Protein AF-A0A497BBK9-F1 (afdb_monomer_lite)

Foldseek 3Di:
DDPPPPPPVPDDPVPPCCVVCVVPDPCPCVVVVVVPDPDDDDDPVVPVVDPDPVRVVVVVVVVVVVVPPPPPPPDD

Sequence (76 aa):
MKREVENKDELGPEYDLTQLLKEGIQGKYAQRYEESTNLVLLAPDVASAFPNEEAVNEALRTVIRLASIPTIRAQT

Structure (mmCIF, N/CA/C/O backbone):
data_AF-A0A497BBK9-F1
#
_entry.id   AF-A0A497BBK9-F1
#
loop_
_atom_site.group_PDB
_atom_site.id
_atom_site.type_symbol
_atom_site.label_atom_id
_atom_site.label_alt_id
_atom_site.label_comp_id
_atom_site.label_asym_id
_atom_site.label_entity_id
_atom_site.label_seq_id
_atom_site.pdbx_PDB_ins_code
_atom_site.Cartn_x
_atom_site.Cartn_y
_atom_site.Cartn_z
_atom_site.occupancy
_atom_site.B_iso_or_equiv
_atom_site.auth_seq_id
_atom_site.auth_comp_id
_atom_site.auth_asym_id
_atom_site.auth_atom_id
_atom_site.pdbx_PDB_model_num
ATOM 1 N N . MET A 1 1 ? -45.547 -6.973 12.138 1.00 39.31 1 MET A N 1
ATOM 2 C CA . MET A 1 1 ? -45.208 -6.632 13.537 1.00 39.31 1 MET A CA 1
ATOM 3 C C . MET A 1 1 ? -44.140 -5.555 13.525 1.00 39.31 1 MET A C 1
ATOM 5 O O . MET A 1 1 ? -43.025 -5.832 13.101 1.00 39.31 1 MET A O 1
ATOM 9 N N . LYS A 1 2 ? -44.493 -4.321 13.900 1.00 48.16 2 LYS A N 1
ATOM 10 C CA . LYS A 1 2 ? -43.502 -3.274 14.164 1.00 48.16 2 LYS A CA 1
ATOM 11 C C . LYS A 1 2 ? -42.862 -3.616 15.511 1.00 48.16 2 LYS A C 1
ATOM 13 O O . LYS A 1 2 ? -43.589 -3.796 16.479 1.00 48.16 2 LYS A O 1
ATOM 18 N N . ARG A 1 3 ? -41.542 -3.807 15.549 1.00 57.44 3 ARG A N 1
ATOM 19 C CA . ARG A 1 3 ? -40.815 -3.934 16.815 1.00 57.44 3 ARG A CA 1
ATOM 20 C C . ARG A 1 3 ? -40.673 -2.525 17.372 1.00 57.44 3 ARG A C 1
ATOM 22 O O . ARG A 1 3 ? -39.888 -1.743 16.847 1.00 57.44 3 ARG A O 1
ATOM 29 N N . GLU A 1 4 ? -41.490 -2.194 18.361 1.00 58.50 4 GLU A N 1
ATOM 30 C CA . GLU A 1 4 ? -41.242 -1.035 19.209 1.00 58.50 4 GLU A CA 1
ATOM 31 C C . GLU A 1 4 ? -39.994 -1.361 20.027 1.00 58.50 4 GLU A C 1
ATOM 33 O O . GLU A 1 4 ? -40.015 -2.226 20.900 1.00 58.50 4 GLU A O 1
ATOM 38 N N . VAL A 1 5 ? -38.866 -0.755 19.657 1.00 60.31 5 VAL A N 1
ATOM 39 C CA . VAL A 1 5 ? -37.661 -0.782 20.483 1.00 60.31 5 VAL A CA 1
ATOM 40 C C . VAL A 1 5 ? -37.938 0.193 21.618 1.00 60.31 5 VAL A C 1
ATOM 42 O O . VAL A 1 5 ? -37.776 1.40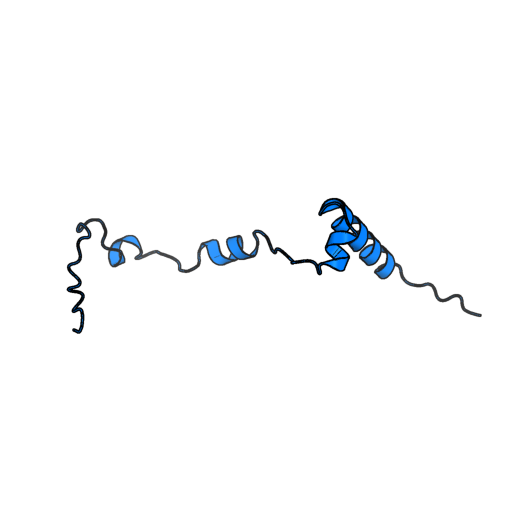4 21.461 1.00 60.31 5 VAL A O 1
ATOM 45 N N . GLU A 1 6 ? -38.462 -0.326 22.725 1.00 57.34 6 GLU A N 1
ATOM 46 C CA . GLU A 1 6 ? -38.527 0.405 23.984 1.00 57.34 6 GLU A CA 1
ATOM 47 C C . GLU A 1 6 ? -37.073 0.746 24.352 1.00 57.34 6 GLU A C 1
ATOM 49 O O . GLU A 1 6 ? -36.314 -0.126 24.767 1.00 57.34 6 GLU A O 1
ATOM 54 N N . ASN A 1 7 ? -36.646 1.989 24.099 1.00 59.66 7 ASN A N 1
ATOM 55 C CA . ASN A 1 7 ? -35.338 2.498 24.515 1.00 59.66 7 ASN A CA 1
ATOM 56 C C . ASN A 1 7 ? -35.366 2.667 26.039 1.00 59.66 7 ASN A C 1
ATOM 58 O O . ASN A 1 7 ? -35.474 3.780 26.549 1.00 59.66 7 ASN A O 1
ATOM 62 N N . LYS A 1 8 ? -35.352 1.558 26.778 1.00 59.62 8 LYS A N 1
ATOM 63 C CA . LYS A 1 8 ? -34.956 1.592 28.179 1.00 59.62 8 LYS A CA 1
ATOM 64 C C . LYS A 1 8 ? -33.458 1.819 28.178 1.00 59.62 8 LYS A C 1
ATOM 66 O O . LYS A 1 8 ? -32.702 0.990 27.686 1.00 59.62 8 LYS A O 1
ATOM 71 N N . ASP A 1 9 ? -33.068 2.995 28.640 1.00 66.94 9 ASP A N 1
ATOM 72 C CA . ASP A 1 9 ? -31.677 3.329 28.877 1.00 66.94 9 ASP A CA 1
ATOM 73 C C . ASP A 1 9 ? -31.174 2.426 30.012 1.00 66.94 9 ASP A C 1
ATOM 75 O O . ASP A 1 9 ? -31.426 2.671 31.189 1.00 66.94 9 ASP A O 1
ATOM 79 N N . GLU A 1 10 ? -30.599 1.283 29.638 1.00 78.38 10 GLU A N 1
ATOM 80 C CA . GLU A 1 10 ? -30.027 0.298 30.564 1.00 78.38 10 GLU A CA 1
ATOM 81 C C . GLU A 1 10 ? -28.662 0.754 31.106 1.00 78.38 10 GLU A C 1
ATOM 83 O O . GLU A 1 10 ? -28.065 0.066 31.937 1.00 78.38 10 GLU A O 1
ATOM 88 N N . LEU A 1 11 ? -28.147 1.899 30.639 1.00 79.25 11 LEU A N 1
ATOM 89 C CA . LEU A 1 11 ? -26.906 2.475 31.133 1.00 79.25 11 LEU A CA 1
ATOM 90 C C . LEU A 1 11 ? -27.099 2.991 32.562 1.00 79.25 11 LEU A C 1
ATOM 92 O O . LEU A 1 11 ? -28.087 3.645 32.898 1.00 79.25 11 LEU A O 1
ATOM 96 N N . GLY A 1 12 ? -26.117 2.699 33.413 1.00 82.31 12 GLY A N 1
ATOM 97 C CA . GLY A 1 12 ? -26.042 3.298 34.740 1.00 82.31 12 GLY A CA 1
ATOM 98 C C . GLY A 1 12 ? -25.917 4.826 34.645 1.00 82.31 12 GLY A C 1
ATOM 99 O O . GLY A 1 12 ? -25.356 5.335 33.670 1.00 82.31 12 GLY A O 1
ATOM 100 N N . PRO A 1 13 ? -26.406 5.578 35.646 1.00 81.25 13 PRO A N 1
ATOM 101 C CA . PRO A 1 13 ? -26.352 7.043 35.655 1.00 81.25 13 PRO A CA 1
ATOM 102 C C . PRO A 1 13 ? -24.925 7.608 35.539 1.00 81.25 13 PRO A C 1
ATOM 104 O O . PRO A 1 13 ? -24.739 8.743 35.109 1.00 81.25 13 PRO A O 1
ATOM 107 N N . GLU A 1 14 ? -23.908 6.824 35.895 1.00 81.88 14 GLU A N 1
ATOM 108 C CA . GLU A 1 14 ? -22.492 7.149 35.725 1.00 81.88 14 GLU A CA 1
ATOM 109 C C . GLU A 1 14 ? -22.019 7.187 34.258 1.00 81.88 14 GLU A C 1
ATOM 111 O O . GLU A 1 14 ? -20.961 7.749 33.976 1.00 81.88 14 GLU A O 1
ATOM 116 N N . TYR A 1 15 ? -22.796 6.631 33.323 1.00 80.88 15 TYR A N 1
ATOM 117 C CA . TYR A 1 15 ? -22.490 6.574 31.890 1.00 80.88 15 TYR A CA 1
ATOM 118 C C . TYR A 1 15 ? -23.287 7.584 31.052 1.00 80.88 15 TYR A C 1
ATOM 120 O O . TYR A 1 15 ? -23.477 7.383 29.852 1.00 80.88 15 TYR A O 1
ATOM 128 N N . ASP A 1 16 ? -23.718 8.701 31.647 1.00 85.56 16 ASP A N 1
ATOM 129 C CA . ASP A 1 16 ? -24.337 9.798 30.902 1.00 85.56 16 ASP A CA 1
ATOM 130 C C . ASP A 1 16 ? -23.328 10.431 29.926 1.00 85.56 16 ASP A C 1
ATOM 132 O O . ASP A 1 16 ? -22.490 11.266 30.284 1.00 85.56 16 ASP A O 1
ATOM 136 N N . LEU A 1 17 ? -23.426 10.043 28.652 1.00 81.94 17 LEU A N 1
ATOM 137 C CA . LEU A 1 17 ? -22.546 10.511 27.584 1.00 81.94 17 LEU A CA 1
ATOM 138 C C . LEU A 1 17 ? -22.600 12.031 27.393 1.00 81.94 17 LEU A C 1
ATOM 140 O O . LEU A 1 17 ? -21.609 12.614 26.954 1.00 81.94 17 LEU A O 1
ATOM 144 N N . THR A 1 18 ? -23.710 12.691 27.744 1.00 83.00 18 THR A N 1
ATOM 145 C CA . THR A 1 18 ? -23.811 14.156 27.652 1.00 83.00 18 THR A CA 1
ATOM 146 C C . THR A 1 18 ? -22.923 14.851 28.683 1.00 83.00 18 THR A C 1
ATOM 148 O O . THR A 1 18 ? -22.372 15.919 28.406 1.00 83.00 18 THR A O 1
ATOM 151 N N . GLN A 1 19 ? -22.721 14.222 29.844 1.00 84.69 19 GLN A N 1
ATOM 152 C CA . GLN A 1 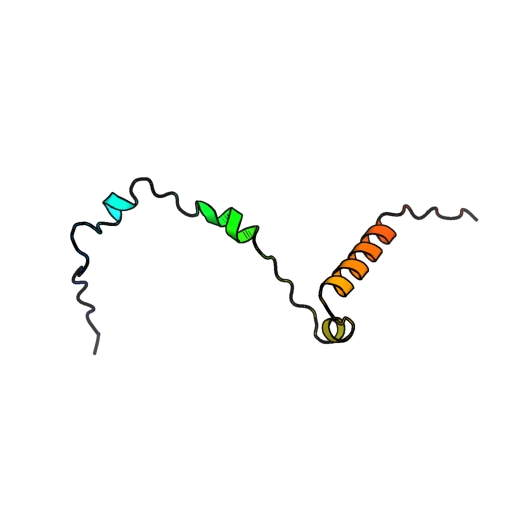19 ? -21.798 14.690 30.874 1.00 84.69 19 GLN A CA 1
ATOM 153 C C . GLN A 1 19 ? -20.361 14.266 30.570 1.00 84.69 19 GLN A C 1
ATOM 155 O O . GLN A 1 19 ? -19.453 15.095 30.625 1.00 84.69 19 GLN A O 1
ATOM 160 N N . LEU A 1 20 ? -20.154 12.998 30.202 1.00 85.00 20 LEU A N 1
ATOM 161 C CA . LEU A 1 20 ? -18.822 12.432 29.974 1.00 85.00 20 LEU A CA 1
ATOM 162 C C . LEU A 1 20 ? -18.115 13.023 28.749 1.00 85.00 20 LEU A C 1
ATOM 164 O O . LEU A 1 20 ? -16.893 13.164 28.749 1.00 85.00 20 LEU A O 1
ATOM 168 N N . LEU A 1 21 ? -18.863 13.384 27.703 1.00 85.12 21 LEU A N 1
ATOM 169 C CA . LEU A 1 21 ? -18.321 13.925 26.453 1.00 85.12 21 LEU A CA 1
ATOM 170 C C . LEU A 1 21 ? -18.538 15.435 26.314 1.00 85.12 21 LEU A C 1
ATOM 172 O O . LEU A 1 21 ? -18.405 15.968 25.215 1.00 85.12 21 LEU A O 1
ATOM 176 N N . LYS A 1 22 ? -18.822 16.148 27.411 1.00 86.38 22 LYS A N 1
ATOM 177 C CA . LYS A 1 22 ? -19.037 17.605 27.400 1.00 86.38 22 LYS A CA 1
ATOM 178 C C . LYS A 1 22 ? -17.850 18.389 26.819 1.00 86.38 22 LYS A C 1
ATOM 180 O O . LYS A 1 22 ? -18.046 19.413 26.173 1.00 86.38 22 LYS A O 1
ATOM 185 N N . GLU A 1 23 ? -16.633 17.888 27.021 1.00 86.56 23 GLU A N 1
ATOM 186 C CA . GLU A 1 23 ? -15.384 18.412 26.437 1.00 86.56 23 GLU A CA 1
ATOM 187 C C . GLU A 1 23 ? -14.850 17.524 25.295 1.00 86.56 23 GLU A C 1
ATOM 189 O O . GLU A 1 23 ? -13.709 17.655 24.846 1.00 86.56 23 GLU A O 1
ATOM 194 N N . GLY A 1 24 ? -15.663 16.574 24.832 1.00 83.56 24 GLY A N 1
ATOM 195 C CA . GLY A 1 24 ? -15.318 15.659 23.759 1.00 83.56 24 GLY A CA 1
ATOM 196 C C . GLY A 1 24 ? -15.137 16.409 22.443 1.00 83.56 24 GLY A C 1
ATOM 197 O O . GLY A 1 24 ? -16.042 17.085 21.963 1.00 83.56 24 GLY A O 1
ATOM 198 N N . ILE A 1 25 ? -13.965 16.262 21.828 1.00 87.31 25 ILE A N 1
ATOM 199 C CA . ILE A 1 25 ? -13.685 16.811 20.499 1.00 87.31 25 ILE A CA 1
ATOM 200 C C . ILE A 1 25 ? -13.948 15.713 19.469 1.00 87.31 25 ILE A C 1
ATOM 202 O O . ILE A 1 25 ? -13.264 14.682 19.460 1.00 87.31 25 ILE A O 1
ATOM 206 N N . GLN A 1 26 ? -14.922 15.933 18.586 1.00 85.81 26 GLN A N 1
ATOM 207 C CA . GLN A 1 26 ? -15.189 15.021 17.478 1.00 85.81 26 GLN A CA 1
ATOM 208 C C . GLN A 1 26 ? -13.963 14.946 16.560 1.00 85.81 26 GLN A C 1
ATOM 210 O O . GLN A 1 26 ? -13.388 15.964 16.184 1.00 85.81 26 GLN A O 1
ATOM 215 N N . GLY A 1 27 ? -13.539 13.730 16.215 1.00 86.56 27 GLY A N 1
ATOM 216 C CA . GLY A 1 27 ? -12.407 13.534 15.309 1.00 86.56 27 GLY A CA 1
ATOM 217 C C . GLY A 1 27 ? -11.036 13.895 15.896 1.00 86.56 27 GLY A C 1
ATOM 218 O O . GLY A 1 27 ? -10.094 14.054 15.128 1.00 86.56 27 GLY A O 1
ATOM 219 N N . LYS A 1 28 ? -10.879 13.960 17.230 1.00 89.06 28 LYS A N 1
ATOM 220 C CA . LYS A 1 28 ? -9.603 14.270 17.922 1.00 89.06 28 LYS A CA 1
ATOM 221 C C . LYS A 1 28 ? -8.374 13.515 17.382 1.00 89.06 28 LYS A C 1
ATOM 223 O O . LYS A 1 28 ? -7.261 14.030 17.451 1.00 89.06 28 LYS A O 1
ATOM 228 N N . TYR A 1 29 ? -8.573 12.306 16.855 1.00 87.19 29 TYR A N 1
ATOM 229 C CA . TYR A 1 29 ? -7.524 11.467 16.265 1.00 87.19 29 TYR A CA 1
ATOM 230 C C . TYR A 1 29 ? -7.796 11.069 14.808 1.00 87.19 29 TYR A C 1
ATOM 232 O O . TYR A 1 29 ? -7.059 10.251 14.271 1.00 87.19 29 TYR A O 1
ATOM 240 N N . ALA A 1 30 ? -8.823 11.637 14.164 1.00 84.81 30 ALA A N 1
ATOM 241 C CA . ALA A 1 30 ? -9.196 11.284 12.793 1.00 84.81 30 ALA A CA 1
ATOM 242 C C . ALA A 1 30 ? -8.038 11.539 11.817 1.00 84.81 30 ALA A C 1
ATOM 244 O O . ALA A 1 30 ? -7.663 10.650 11.066 1.00 84.81 30 ALA A O 1
ATOM 245 N N . GLN A 1 31 ? -7.378 12.694 11.934 1.00 80.62 31 GLN A N 1
ATOM 246 C CA . GLN A 1 31 ? -6.221 13.031 11.104 1.00 80.62 31 GLN A CA 1
ATOM 247 C C . GLN A 1 31 ? -5.047 12.050 11.289 1.00 80.62 31 GLN A C 1
ATOM 249 O O . GLN A 1 31 ? -4.448 11.609 10.318 1.00 80.62 31 GLN A O 1
ATOM 254 N N . ARG A 1 32 ? -4.754 11.632 12.530 1.00 81.25 32 ARG A N 1
ATOM 255 C CA . ARG A 1 32 ? -3.693 10.639 12.803 1.00 81.25 32 ARG A CA 1
ATOM 256 C C . ARG A 1 32 ? -4.029 9.261 12.238 1.00 81.25 32 ARG A C 1
ATOM 258 O O . ARG A 1 32 ? -3.131 8.497 11.909 1.00 81.25 32 ARG A O 1
ATOM 265 N N . TYR A 1 33 ? -5.317 8.937 12.178 1.00 73.69 33 TYR A N 1
ATOM 266 C CA . TYR A 1 33 ? -5.798 7.698 11.587 1.00 73.69 33 TYR A CA 1
ATOM 267 C C . TYR A 1 33 ? -5.674 7.725 10.058 1.00 73.69 33 TYR A C 1
ATOM 269 O O . TYR A 1 33 ? -5.250 6.736 9.472 1.00 73.69 33 TYR A O 1
ATOM 277 N N . GLU A 1 34 ? -5.955 8.864 9.419 1.00 73.75 34 GLU A N 1
ATOM 278 C CA . GLU A 1 34 ? -5.737 9.067 7.976 1.00 73.75 34 GLU A CA 1
ATOM 279 C C . GLU A 1 34 ? -4.251 9.026 7.590 1.00 73.75 34 GLU A C 1
ATOM 281 O O . GLU A 1 34 ? -3.893 8.528 6.524 1.00 73.75 34 GLU A O 1
ATOM 286 N N . GLU A 1 35 ? -3.371 9.504 8.471 1.00 74.88 35 GLU A N 1
ATOM 287 C CA . GLU A 1 35 ? -1.918 9.375 8.318 1.00 74.88 35 GLU A CA 1
ATOM 288 C C . GLU A 1 35 ? -1.446 7.912 8.436 1.00 74.88 35 GLU A C 1
ATOM 290 O O . GLU A 1 35 ? -0.406 7.546 7.879 1.00 74.88 35 GLU A O 1
ATOM 295 N N . SER A 1 36 ? -2.200 7.056 9.138 1.00 63.28 36 SER A N 1
ATOM 296 C CA . SER A 1 36 ? -1.849 5.651 9.338 1.00 63.28 36 SER A CA 1
ATOM 297 C C . SER A 1 36 ? -2.407 4.748 8.234 1.00 63.28 36 SER A C 1
ATOM 299 O O . SER A 1 36 ? -3.590 4.425 8.186 1.00 63.28 36 SER A O 1
ATOM 301 N N . THR A 1 37 ? -1.485 4.281 7.392 1.00 62.97 37 THR A N 1
ATOM 302 C CA . THR A 1 37 ? -1.637 3.173 6.435 1.00 62.97 37 THR A CA 1
ATOM 303 C C . THR A 1 37 ? -2.519 3.473 5.217 1.00 62.97 37 THR A C 1
ATOM 305 O O . THR A 1 37 ? -3.608 2.929 5.043 1.00 62.97 37 THR A O 1
ATOM 308 N N . ASN A 1 38 ? -1.988 4.275 4.294 1.00 75.06 38 ASN A N 1
ATOM 309 C CA . ASN A 1 38 ? -2.567 4.441 2.962 1.00 75.06 38 ASN A CA 1
ATOM 310 C C . ASN A 1 38 ? -2.230 3.212 2.084 1.00 75.06 38 ASN A C 1
ATOM 312 O O . ASN A 1 38 ? -1.215 3.191 1.386 1.00 75.06 38 ASN A O 1
ATOM 316 N N . LEU A 1 39 ? -3.030 2.142 2.191 1.00 83.31 39 LEU A N 1
ATOM 317 C CA . LEU A 1 39 ? -2.849 0.914 1.407 1.00 83.31 39 LEU A CA 1
ATOM 318 C C . LEU A 1 39 ? -3.328 1.119 -0.031 1.00 83.31 39 LEU A C 1
ATOM 320 O O . LEU A 1 39 ? -4.495 1.424 -0.272 1.00 83.31 39 LEU A O 1
ATOM 324 N N . VAL A 1 40 ? -2.441 0.873 -0.993 1.00 84.56 40 VAL A N 1
ATOM 325 C CA . VAL A 1 40 ? -2.771 0.888 -2.420 1.00 84.56 40 VAL A CA 1
ATOM 326 C C . VAL A 1 40 ? -2.791 -0.544 -2.936 1.00 84.56 40 VAL A C 1
ATOM 328 O O . VAL A 1 40 ? -1.778 -1.240 -2.900 1.00 84.56 40 VAL A O 1
ATOM 331 N N . LEU A 1 41 ? -3.949 -0.988 -3.427 1.00 90.31 41 LEU A N 1
ATOM 332 C CA . LEU A 1 41 ? -4.079 -2.299 -4.055 1.00 90.31 41 LEU A CA 1
ATOM 333 C C . LEU A 1 41 ? -3.410 -2.287 -5.435 1.00 90.31 41 LEU A C 1
ATOM 335 O O . LEU A 1 41 ? -3.779 -1.497 -6.304 1.00 90.31 41 LEU A O 1
ATOM 339 N N . LEU A 1 42 ? -2.448 -3.186 -5.642 1.00 93.12 42 LEU A N 1
ATOM 340 C CA . LEU A 1 42 ? -1.819 -3.389 -6.944 1.00 93.12 42 LEU A CA 1
ATOM 341 C C . LEU A 1 42 ? -2.736 -4.186 -7.876 1.00 93.12 42 LEU A C 1
ATOM 343 O O . LEU A 1 42 ? -3.480 -5.067 -7.441 1.00 93.12 42 LEU A O 1
ATOM 347 N N . ALA A 1 43 ? -2.640 -3.907 -9.175 1.00 96.06 43 ALA A N 1
ATOM 348 C CA . ALA A 1 43 ? -3.264 -4.752 -10.184 1.00 96.06 43 ALA A CA 1
ATOM 349 C C . ALA A 1 43 ? -2.648 -6.174 -10.156 1.00 96.06 43 ALA A C 1
ATOM 351 O O . ALA A 1 43 ? -1.470 -6.313 -9.810 1.00 96.06 43 ALA A O 1
ATOM 352 N N . PRO A 1 44 ? -3.407 -7.239 -10.496 1.00 96.12 44 PRO A N 1
ATOM 353 C CA . PRO A 1 44 ? -2.945 -8.624 -10.338 1.00 96.12 44 PRO A CA 1
ATOM 354 C C . PRO A 1 44 ? -1.668 -8.967 -11.114 1.00 96.12 44 PRO A C 1
ATOM 356 O O . PRO A 1 44 ? -0.833 -9.737 -10.643 1.00 96.12 44 PRO A O 1
ATOM 359 N N . ASP A 1 45 ? -1.507 -8.394 -12.300 1.00 96.56 45 ASP A N 1
ATOM 360 C CA . ASP A 1 45 ? -0.325 -8.538 -13.147 1.00 96.56 45 ASP A CA 1
ATOM 361 C C . ASP A 1 45 ? 0.910 -7.884 -12.513 1.00 96.56 45 ASP A C 1
ATOM 363 O O . ASP A 1 45 ? 1.974 -8.499 -12.454 1.00 96.56 45 ASP A O 1
ATOM 367 N N . VAL A 1 46 ? 0.753 -6.682 -11.953 1.00 94.00 46 VAL A N 1
ATOM 368 C CA . VAL A 1 46 ? 1.822 -5.976 -11.234 1.00 94.00 46 VAL A CA 1
ATOM 369 C C . VAL A 1 46 ? 2.201 -6.733 -9.964 1.00 94.00 46 VAL A C 1
ATOM 371 O O . VAL A 1 46 ? 3.381 -6.964 -9.721 1.00 94.00 46 VAL A O 1
ATOM 374 N N . ALA A 1 47 ? 1.220 -7.185 -9.182 1.00 94.75 47 ALA A N 1
ATOM 375 C CA . ALA A 1 47 ? 1.469 -7.985 -7.984 1.00 94.75 47 ALA A CA 1
ATOM 376 C C . ALA A 1 47 ? 2.198 -9.304 -8.301 1.00 94.75 47 ALA A C 1
ATOM 378 O O . ALA A 1 47 ? 3.023 -9.750 -7.514 1.00 94.75 47 ALA A O 1
ATOM 379 N N . SER A 1 48 ? 1.941 -9.904 -9.467 1.00 95.94 48 SER A N 1
ATOM 380 C CA . SER A 1 48 ? 2.625 -11.129 -9.906 1.00 95.94 48 SER A CA 1
ATOM 381 C C . SER A 1 48 ? 4.077 -10.889 -10.336 1.00 95.94 48 SER A C 1
ATOM 383 O O . SER A 1 48 ? 4.879 -11.821 -10.335 1.00 95.94 48 SER A O 1
ATOM 385 N N . ALA A 1 49 ? 4.425 -9.657 -10.719 1.00 96.81 49 ALA A N 1
ATOM 386 C CA . ALA A 1 49 ? 5.768 -9.300 -11.168 1.00 96.81 49 ALA A CA 1
ATOM 387 C C . ALA A 1 49 ? 6.750 -9.038 -10.013 1.00 96.81 49 ALA A C 1
ATOM 389 O O . ALA A 1 49 ? 7.962 -9.115 -10.223 1.00 96.81 49 ALA A O 1
ATOM 390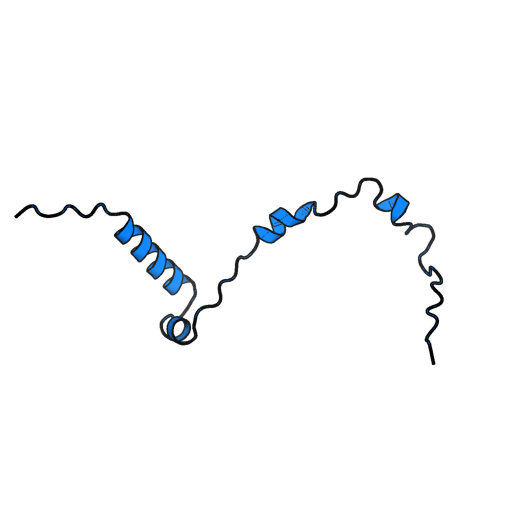 N N . PHE A 1 50 ? 6.255 -8.736 -8.807 1.00 96.31 50 PHE A N 1
ATOM 391 C CA . PHE A 1 50 ? 7.084 -8.379 -7.655 1.00 96.31 50 PHE A CA 1
ATOM 392 C C . PHE A 1 50 ? 6.868 -9.335 -6.473 1.00 96.31 50 PHE A C 1
ATOM 394 O O . PHE A 1 50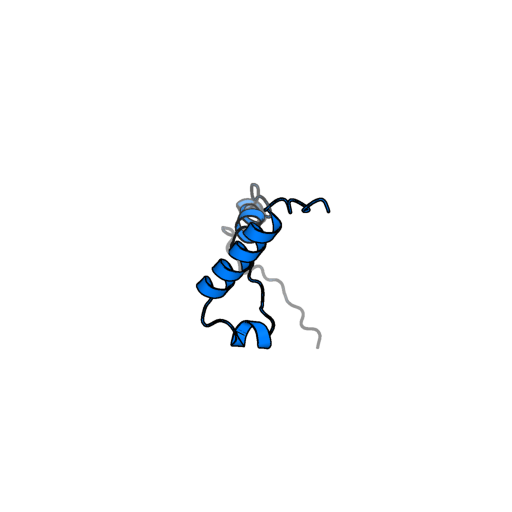 ? 5.731 -9.632 -6.124 1.00 96.31 50 PHE A O 1
ATOM 401 N N . PRO A 1 51 ? 7.943 -9.798 -5.808 1.00 92.19 51 PRO A N 1
ATOM 402 C CA . PRO A 1 51 ? 7.834 -10.766 -4.718 1.00 92.19 51 PRO A CA 1
ATOM 403 C C . PRO A 1 51 ? 7.340 -10.166 -3.390 1.00 92.19 51 PRO A C 1
ATOM 405 O O . PRO A 1 51 ? 6.809 -10.904 -2.563 1.00 92.19 51 PRO A O 1
ATOM 408 N N . ASN A 1 52 ? 7.550 -8.865 -3.151 1.00 93.25 52 ASN A N 1
ATOM 409 C CA . ASN A 1 52 ? 7.181 -8.171 -1.913 1.00 93.25 52 ASN A CA 1
ATOM 410 C C . ASN A 1 52 ? 7.084 -6.644 -2.098 1.00 93.25 52 ASN A C 1
ATOM 412 O O . ASN A 1 52 ? 7.404 -6.102 -3.161 1.00 93.25 52 ASN A O 1
ATOM 416 N N . GLU A 1 53 ? 6.640 -5.952 -1.045 1.00 92.94 53 GLU A N 1
ATOM 417 C CA . GLU A 1 53 ? 6.470 -4.496 -1.031 1.00 92.94 53 GLU A CA 1
ATOM 418 C C . GLU A 1 53 ? 7.793 -3.734 -1.172 1.00 92.94 53 GLU A C 1
ATOM 420 O O . GLU A 1 53 ? 7.833 -2.685 -1.817 1.00 92.94 53 GLU A O 1
ATOM 425 N N . GLU A 1 54 ? 8.895 -4.265 -0.636 1.00 95.31 54 GLU A N 1
ATOM 426 C CA . GLU A 1 54 ? 10.211 -3.641 -0.747 1.00 95.31 54 GLU A CA 1
ATOM 427 C C . GLU A 1 54 ? 10.659 -3.556 -2.209 1.00 95.31 54 GLU A C 1
ATOM 429 O O . GLU A 1 54 ? 11.118 -2.501 -2.653 1.00 95.31 54 GLU A O 1
ATOM 434 N N . ALA A 1 55 ? 10.464 -4.630 -2.983 1.00 96.31 55 ALA A N 1
ATOM 435 C CA . ALA A 1 55 ? 10.808 -4.668 -4.401 1.00 96.31 55 ALA A CA 1
ATOM 436 C C . ALA A 1 55 ? 9.977 -3.672 -5.228 1.00 96.31 55 ALA A C 1
ATOM 438 O O . ALA A 1 55 ? 10.526 -2.974 -6.085 1.00 96.31 55 ALA A O 1
ATOM 439 N N . VAL A 1 56 ? 8.673 -3.560 -4.944 1.00 95.06 56 VAL A N 1
ATOM 440 C CA . VAL A 1 56 ? 7.785 -2.579 -5.595 1.00 95.06 56 VAL A CA 1
ATOM 441 C C . VAL A 1 56 ? 8.252 -1.156 -5.290 1.00 95.06 56 VAL A C 1
ATOM 443 O O . VAL A 1 56 ? 8.421 -0.335 -6.196 1.00 95.06 56 VAL A O 1
ATOM 446 N N . ASN A 1 57 ? 8.507 -0.862 -4.016 1.00 95.31 57 ASN A N 1
ATOM 447 C CA . ASN A 1 57 ? 8.883 0.474 -3.572 1.00 95.31 57 ASN A CA 1
ATOM 448 C C . ASN A 1 57 ? 10.234 0.915 -4.145 1.00 95.31 57 ASN A C 1
ATOM 450 O O . ASN A 1 57 ? 10.367 2.058 -4.589 1.00 95.31 57 ASN A O 1
ATOM 454 N N . GLU A 1 58 ? 11.228 0.029 -4.197 1.00 96.88 58 GLU A N 1
ATOM 455 C CA . GLU A 1 58 ? 12.525 0.345 -4.803 1.00 96.88 58 GLU A CA 1
ATOM 456 C C . GLU A 1 58 ? 12.433 0.592 -6.315 1.00 96.88 58 GLU A C 1
ATOM 458 O O . GLU A 1 58 ? 13.066 1.523 -6.834 1.00 96.88 58 GLU A O 1
ATOM 463 N N . ALA A 1 59 ? 11.594 -0.167 -7.026 1.00 95.88 59 ALA A N 1
ATOM 464 C CA . ALA A 1 59 ? 11.338 0.071 -8.443 1.00 95.88 59 ALA A CA 1
ATOM 465 C C . ALA A 1 59 ? 10.715 1.460 -8.671 1.00 95.88 59 ALA A C 1
ATOM 467 O O . ALA A 1 59 ? 11.243 2.258 -9.451 1.00 95.88 59 ALA A O 1
ATOM 468 N N . LEU A 1 60 ? 9.654 1.802 -7.932 1.00 94.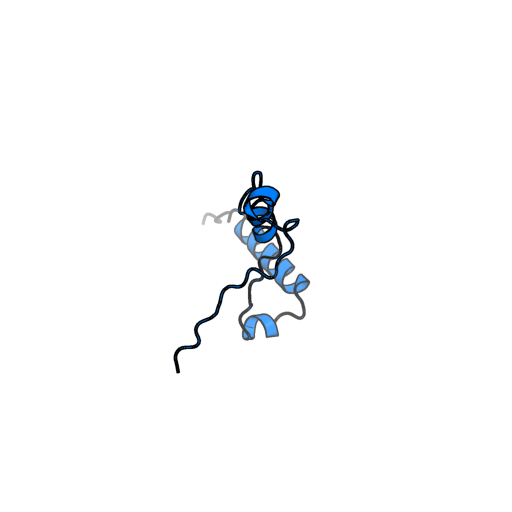69 60 LEU A N 1
ATOM 469 C CA . LEU A 1 60 ? 8.981 3.101 -8.053 1.00 94.69 60 LEU A CA 1
ATOM 470 C C . LEU A 1 60 ? 9.898 4.272 -7.674 1.00 94.69 60 LEU A C 1
ATOM 472 O O . LEU A 1 60 ? 9.943 5.277 -8.386 1.00 94.69 60 LEU A O 1
ATOM 476 N N . ARG A 1 61 ? 10.704 4.139 -6.613 1.00 96.31 61 ARG A N 1
ATOM 477 C CA . ARG A 1 61 ? 11.720 5.140 -6.239 1.00 96.31 61 ARG A CA 1
ATOM 478 C C . ARG A 1 61 ? 12.738 5.359 -7.352 1.00 96.31 61 ARG A C 1
ATOM 480 O O . ARG A 1 61 ? 13.148 6.493 -7.594 1.00 96.31 61 ARG A O 1
ATOM 487 N N . THR A 1 62 ? 13.138 4.296 -8.047 1.00 95.62 62 THR A N 1
ATOM 488 C CA . THR A 1 62 ? 14.051 4.397 -9.193 1.00 95.62 62 THR A CA 1
ATOM 4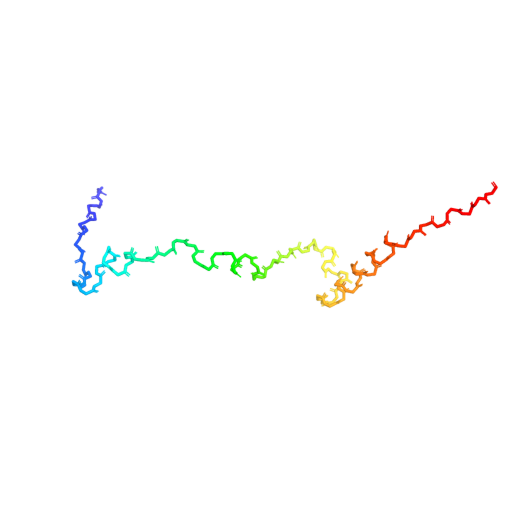89 C C . THR A 1 62 ? 13.424 5.184 -10.339 1.00 95.62 62 THR A C 1
ATOM 491 O O . THR A 1 62 ? 14.081 6.066 -10.889 1.00 95.62 62 THR A O 1
ATOM 494 N N . VAL A 1 63 ? 12.148 4.939 -10.647 1.00 94.62 63 VAL A N 1
ATOM 495 C CA . VAL A 1 63 ? 11.403 5.705 -11.660 1.00 94.62 63 VAL A CA 1
ATOM 496 C C . VAL A 1 63 ? 11.305 7.183 -11.276 1.00 94.62 63 VAL A C 1
ATOM 498 O O . VAL A 1 63 ? 11.575 8.041 -12.111 1.00 94.62 63 VAL A O 1
ATOM 501 N N . ILE A 1 64 ? 11.004 7.493 -10.011 1.00 94.19 64 ILE A N 1
ATOM 502 C CA . ILE A 1 64 ? 10.962 8.877 -9.510 1.00 94.19 64 ILE A CA 1
ATOM 503 C C . ILE A 1 64 ? 12.326 9.557 -9.681 1.00 94.19 64 ILE A C 1
ATOM 505 O O . ILE A 1 64 ? 12.396 10.675 -10.191 1.00 94.19 64 ILE A O 1
ATOM 509 N N . ARG A 1 65 ? 13.421 8.876 -9.310 1.00 93.81 65 ARG A N 1
ATOM 510 C CA . ARG A 1 65 ? 14.782 9.399 -9.503 1.00 93.81 65 ARG A CA 1
ATOM 511 C C . ARG A 1 65 ? 15.065 9.674 -10.975 1.00 93.81 65 ARG A C 1
ATOM 513 O O . ARG A 1 65 ? 15.514 10.768 -11.293 1.00 93.81 65 ARG A O 1
ATOM 520 N N . LEU A 1 66 ? 14.760 8.733 -11.867 1.00 91.81 66 LEU A N 1
ATOM 521 C CA . LEU A 1 66 ? 14.946 8.909 -13.311 1.00 91.81 66 LEU A CA 1
ATOM 522 C C . LEU A 1 66 ? 14.139 10.092 -13.857 1.00 91.81 66 LEU A C 1
ATOM 524 O O . LEU A 1 66 ? 14.682 10.896 -14.607 1.00 91.81 66 LEU A O 1
ATOM 528 N N . ALA A 1 67 ? 12.881 10.236 -13.439 1.00 90.44 67 ALA A N 1
ATOM 529 C CA . ALA A 1 67 ? 12.028 11.353 -13.835 1.00 90.44 67 ALA A CA 1
ATOM 530 C C . ALA A 1 67 ? 12.535 12.710 -13.310 1.00 90.44 67 ALA A C 1
ATOM 532 O O . ALA A 1 67 ? 12.307 13.736 -13.944 1.00 90.44 67 ALA A O 1
ATOM 533 N N . SER A 1 68 ? 13.233 12.723 -12.169 1.00 84.62 68 SER A N 1
ATOM 534 C CA . SER A 1 68 ? 13.826 13.938 -11.595 1.00 84.62 68 SER A CA 1
ATOM 535 C C . SER A 1 68 ? 15.140 14.370 -12.256 1.00 84.62 68 SER A C 1
ATOM 537 O O . SER A 1 68 ? 15.580 15.500 -12.042 1.00 84.62 68 SER A O 1
ATOM 539 N N . ILE A 1 69 ? 15.773 13.504 -13.059 1.00 76.12 69 ILE A N 1
ATOM 540 C CA . ILE A 1 69 ? 16.997 13.859 -13.781 1.00 76.12 69 ILE A CA 1
ATOM 541 C C . ILE A 1 69 ? 16.613 14.787 -14.943 1.00 76.12 69 ILE A C 1
ATOM 543 O O . ILE A 1 69 ? 15.876 14.366 -15.839 1.00 76.12 69 ILE A O 1
ATOM 547 N N . PRO A 1 70 ? 17.121 16.034 -14.987 1.00 69.00 70 PRO A N 1
ATOM 548 C CA . PRO A 1 70 ? 16.889 16.909 -16.124 1.00 69.00 70 PRO A CA 1
ATOM 549 C C . PRO A 1 70 ? 17.493 16.257 -17.367 1.00 69.00 70 PRO A C 1
ATOM 551 O O . PRO A 1 70 ? 18.701 16.031 -17.451 1.00 69.00 70 PRO A O 1
ATOM 554 N N . THR A 1 71 ? 16.642 15.923 -18.335 1.00 65.12 71 THR A N 1
ATOM 555 C CA . THR A 1 71 ? 17.087 15.366 -19.609 1.00 65.12 71 THR A CA 1
ATOM 556 C C . THR A 1 71 ? 17.876 16.446 -20.342 1.00 65.12 71 THR A C 1
ATOM 558 O O . THR A 1 71 ? 17.291 17.352 -20.939 1.00 65.12 71 THR A O 1
ATOM 561 N N . ILE A 1 72 ? 19.209 16.382 -20.290 1.00 64.75 72 ILE A N 1
ATOM 562 C CA . ILE A 1 72 ? 20.057 17.217 -21.139 1.00 64.75 72 ILE A CA 1
ATOM 563 C C . ILE A 1 72 ? 19.789 16.756 -22.569 1.00 64.75 72 ILE A C 1
ATOM 565 O O . ILE A 1 72 ? 20.252 15.700 -22.997 1.00 64.75 72 ILE A O 1
ATOM 569 N N . ARG A 1 73 ? 18.973 17.519 -23.301 1.00 59.84 73 ARG A N 1
ATOM 570 C CA . ARG A 1 73 ? 18.793 17.301 -24.732 1.00 59.84 73 ARG A CA 1
ATOM 571 C C . ARG A 1 73 ? 20.141 17.560 -25.391 1.00 59.84 73 ARG A C 1
ATOM 573 O O . ARG A 1 73 ? 20.613 18.695 -25.382 1.00 59.84 73 ARG A O 1
ATOM 580 N N . ALA A 1 74 ? 20.752 16.509 -25.930 1.00 56.56 74 ALA A N 1
ATOM 581 C CA . ALA A 1 74 ? 21.881 16.644 -26.833 1.00 56.56 74 ALA A CA 1
ATOM 582 C C . ALA A 1 74 ? 21.410 17.485 -28.026 1.00 56.56 74 ALA A C 1
ATOM 584 O O . ALA A 1 74 ? 20.584 17.042 -28.825 1.00 56.56 74 ALA A O 1
ATOM 585 N N . GLN A 1 75 ? 21.859 18.737 -28.074 1.00 53.59 75 GLN A N 1
ATOM 586 C CA . GLN A 1 75 ? 21.670 19.603 -29.227 1.00 53.59 75 GLN A CA 1
ATOM 587 C C . GLN A 1 75 ? 22.486 18.990 -30.369 1.00 53.59 75 GLN A C 1
ATOM 589 O O . GLN A 1 75 ? 23.692 18.790 -30.223 1.00 53.59 75 GLN A O 1
ATOM 594 N N . THR A 1 76 ? 21.790 18.600 -31.435 1.00 43.78 76 THR A N 1
ATOM 595 C CA . THR A 1 76 ? 22.377 18.200 -32.722 1.00 43.78 76 THR A CA 1
ATOM 596 C C . THR A 1 76 ? 22.387 19.410 -33.637 1.00 43.78 76 THR A C 1
ATOM 598 O O . THR A 1 76 ? 21.407 20.187 -33.552 1.00 43.78 76 THR A O 1
#

Secondary structure (DSSP, 8-state):
----------S-GGG-HHHHTTTPPTTTTHHHHHHS----PPPHHHHHH-SSHHHHHHHHHHHHHHHHS-------

pLDDT: mean 80.99, std 14.58, range [39.31, 96.88]

Radius of gyration: 27.1 Å; chains: 1; bounding box: 68×31×68 Å